Protein AF-A0A2J7VHR0-F1 (afdb_monomer)

Radius of gyration: 21.67 Å; Cα contacts (8 Å, |Δi|>4): 222; chains: 1; bounding box: 58×56×67 Å

Mean predicted aligned error: 12.0 Å

Structure (mmCIF, N/CA/C/O backbone):
data_AF-A0A2J7VHR0-F1
#
_entry.id   AF-A0A2J7VHR0-F1
#
loop_
_atom_site.group_PDB
_atom_site.id
_atom_site.type_symbol
_atom_site.label_atom_id
_atom_site.label_alt_id
_atom_site.label_comp_id
_atom_site.label_asym_id
_atom_site.label_entity_id
_atom_site.label_seq_id
_atom_site.pdbx_PDB_ins_code
_atom_site.Cartn_x
_atom_site.Cartn_y
_atom_site.Cartn_z
_atom_site.occupancy
_atom_site.B_iso_or_equiv
_atom_site.auth_seq_id
_atom_site.auth_comp_id
_atom_site.auth_asym_id
_atom_site.auth_atom_id
_atom_site.pdbx_PDB_model_num
ATOM 1 N N . MET A 1 1 ? 44.135 8.606 51.029 1.00 41.84 1 MET A N 1
ATOM 2 C CA . MET A 1 1 ? 43.767 7.893 49.783 1.00 41.84 1 MET A CA 1
ATOM 3 C C . MET A 1 1 ? 42.253 7.722 49.785 1.00 41.84 1 MET A C 1
ATOM 5 O O . MET A 1 1 ? 41.733 7.124 50.707 1.00 41.84 1 MET A O 1
ATOM 9 N N . LYS A 1 2 ? 41.551 8.544 48.998 1.00 42.81 2 LYS A N 1
ATOM 10 C CA . LYS A 1 2 ? 40.756 8.133 47.822 1.00 42.81 2 LYS A CA 1
ATOM 11 C C . LYS A 1 2 ? 39.576 7.204 48.159 1.00 42.81 2 LYS A C 1
ATOM 13 O O . LYS A 1 2 ? 39.745 5.996 48.206 1.00 42.81 2 LYS A O 1
ATOM 18 N N . SER A 1 3 ? 38.376 7.774 48.251 1.00 41.47 3 SER A N 1
ATOM 19 C CA . SER A 1 3 ? 37.154 7.080 47.832 1.00 41.47 3 SER A CA 1
ATOM 20 C C . SER A 1 3 ? 36.361 8.041 46.950 1.00 41.47 3 SER A C 1
ATOM 22 O O . SER A 1 3 ? 35.759 8.999 47.425 1.00 41.47 3 SER A O 1
ATOM 24 N N . LEU A 1 4 ? 36.510 7.849 45.641 1.00 49.22 4 LEU A N 1
ATOM 25 C CA . LEU A 1 4 ? 35.816 8.582 44.588 1.00 49.22 4 LEU A CA 1
ATOM 26 C C . LEU A 1 4 ? 34.414 7.983 44.446 1.00 49.22 4 LEU A C 1
ATOM 28 O O . LEU A 1 4 ? 34.281 6.799 44.128 1.00 49.22 4 LEU A O 1
ATOM 32 N N . LEU A 1 5 ? 33.382 8.799 44.677 1.00 47.16 5 LEU A N 1
ATOM 33 C CA . LEU A 1 5 ? 32.007 8.458 44.326 1.00 47.16 5 LEU A CA 1
ATOM 34 C C . LEU A 1 5 ? 31.938 8.166 42.822 1.00 47.16 5 LEU A C 1
ATOM 36 O O . LEU A 1 5 ? 32.300 8.992 41.985 1.00 47.16 5 LEU A O 1
ATOM 40 N N . LYS A 1 6 ? 31.474 6.960 42.497 1.00 44.66 6 LYS A N 1
ATOM 41 C CA . LYS A 1 6 ? 31.194 6.498 41.139 1.00 44.66 6 LYS A CA 1
ATOM 42 C C . LYS A 1 6 ? 29.946 7.213 40.618 1.00 44.66 6 LYS A C 1
ATOM 44 O O . LYS A 1 6 ? 28.835 6.729 40.808 1.00 44.66 6 LYS A O 1
ATOM 49 N N . SER A 1 7 ? 30.125 8.348 39.951 1.00 48.91 7 SER A N 1
ATOM 50 C CA . SER A 1 7 ? 29.072 8.945 39.127 1.00 48.91 7 SER A CA 1
ATOM 51 C C . SER A 1 7 ? 28.948 8.140 37.835 1.00 48.91 7 SER A C 1
ATOM 53 O O . SER A 1 7 ? 29.650 8.390 36.858 1.00 48.91 7 SER A O 1
ATOM 55 N N . ALA A 1 8 ? 28.082 7.128 37.850 1.00 50.75 8 ALA A N 1
ATOM 56 C CA . ALA A 1 8 ? 27.634 6.458 36.639 1.00 50.75 8 ALA A CA 1
ATOM 57 C C . ALA A 1 8 ? 26.688 7.409 35.893 1.00 50.75 8 ALA A C 1
ATOM 59 O O . ALA A 1 8 ? 25.498 7.490 36.187 1.00 50.75 8 ALA A O 1
ATOM 60 N N . LEU A 1 9 ? 27.244 8.169 34.953 1.00 46.38 9 LEU A N 1
ATOM 61 C CA . LEU A 1 9 ? 26.472 8.908 33.967 1.00 46.38 9 LEU A CA 1
ATOM 62 C C . LEU A 1 9 ? 25.853 7.873 33.017 1.00 46.38 9 LEU A C 1
ATOM 64 O O . LEU A 1 9 ? 26.530 7.359 32.128 1.00 46.38 9 LEU A O 1
ATOM 68 N N . LEU A 1 10 ? 24.586 7.513 33.242 1.00 45.19 10 LEU A N 1
ATOM 69 C CA . LEU A 1 10 ? 23.806 6.786 32.246 1.00 45.19 10 LEU A CA 1
ATOM 70 C C . LEU A 1 10 ? 23.655 7.702 31.028 1.00 45.19 10 LEU A C 1
ATOM 72 O O . LEU A 1 10 ? 22.819 8.603 31.023 1.00 45.19 10 LEU A O 1
ATOM 76 N N . LEU A 1 11 ? 24.463 7.477 29.990 1.00 47.59 11 LEU A N 1
ATOM 77 C CA . LEU A 1 11 ? 24.108 7.936 28.656 1.00 47.59 11 LEU A CA 1
ATOM 78 C C . LEU A 1 11 ? 22.863 7.151 28.246 1.00 47.59 11 LEU A C 1
ATOM 80 O O . LEU A 1 11 ? 22.939 5.979 27.878 1.00 47.59 11 LEU A O 1
ATOM 84 N N . ALA A 1 12 ? 21.706 7.799 28.354 1.00 50.03 12 ALA A N 1
ATOM 85 C CA . ALA A 1 12 ? 20.505 7.356 27.679 1.00 50.03 12 ALA A CA 1
ATOM 86 C C . ALA A 1 12 ? 20.819 7.343 26.179 1.00 50.03 12 ALA A C 1
ATOM 88 O O . ALA A 1 12 ? 20.912 8.392 25.543 1.00 50.03 12 ALA A O 1
ATOM 89 N N . PHE A 1 13 ? 21.027 6.153 25.616 1.00 42.56 13 PHE A N 1
ATOM 90 C CA . PHE A 1 13 ? 20.912 5.971 24.181 1.00 42.56 13 PHE A CA 1
ATOM 91 C C . PHE A 1 13 ? 19.476 6.349 23.830 1.00 42.56 13 PHE A C 1
ATOM 93 O O . PHE A 1 13 ? 18.540 5.610 24.134 1.00 42.56 13 PHE A O 1
ATOM 100 N N . ALA A 1 14 ? 19.298 7.532 23.244 1.00 41.00 14 ALA A N 1
ATOM 101 C CA . ALA A 1 14 ? 18.087 7.847 22.518 1.00 41.00 14 ALA A CA 1
ATOM 102 C C . ALA A 1 14 ? 18.009 6.818 21.390 1.00 41.00 14 ALA A C 1
ATOM 104 O O . ALA A 1 14 ? 18.700 6.936 20.380 1.00 41.00 14 ALA A O 1
ATOM 105 N N . VAL A 1 15 ? 17.238 5.752 21.611 1.00 45.03 15 VAL A N 1
ATOM 106 C CA . VAL A 1 15 ? 16.826 4.864 20.533 1.00 45.03 15 VAL A CA 1
ATOM 107 C C . VAL A 1 15 ? 16.153 5.794 19.526 1.00 45.03 15 VAL A C 1
ATOM 109 O O . VAL A 1 15 ? 15.193 6.469 19.914 1.00 45.03 15 VAL A O 1
ATOM 112 N N . PRO A 1 16 ? 16.668 5.931 18.290 1.00 41.00 16 PRO A N 1
ATOM 113 C CA . PRO A 1 16 ? 15.961 6.701 17.287 1.00 41.00 16 PRO A CA 1
ATOM 114 C C . PRO A 1 16 ? 14.570 6.091 17.215 1.00 41.00 16 PRO A C 1
ATOM 116 O O . PRO A 1 16 ? 14.440 4.876 17.052 1.00 41.00 16 PRO A O 1
ATOM 119 N N . ALA A 1 17 ? 13.546 6.911 17.447 1.00 44.44 17 ALA A N 1
ATOM 120 C CA . ALA A 1 17 ? 12.167 6.502 17.283 1.00 44.44 17 ALA A CA 1
ATOM 121 C C . ALA A 1 17 ? 12.030 6.059 15.825 1.00 44.44 17 ALA A C 1
ATOM 123 O O . ALA A 1 17 ? 11.863 6.891 14.936 1.00 44.44 17 ALA A O 1
ATOM 124 N N . MET A 1 18 ? 12.200 4.759 15.566 1.00 50.34 18 MET A N 1
ATOM 125 C CA . MET A 1 18 ? 11.855 4.175 14.284 1.00 50.34 18 MET A CA 1
ATOM 126 C C . MET A 1 18 ? 10.403 4.571 14.089 1.00 50.34 18 MET A C 1
ATOM 128 O O . MET A 1 18 ? 9.577 4.240 14.942 1.00 50.34 18 MET A O 1
ATOM 132 N N . ALA A 1 19 ? 10.127 5.381 13.065 1.00 52.03 19 ALA A N 1
ATOM 133 C CA . ALA A 1 19 ? 8.781 5.818 12.740 1.00 52.03 19 ALA A CA 1
ATOM 134 C C . ALA A 1 19 ? 7.897 4.571 12.760 1.00 52.03 19 ALA A C 1
ATOM 136 O O . ALA A 1 19 ? 8.087 3.665 11.952 1.00 52.03 19 ALA A O 1
ATOM 137 N N . MET A 1 20 ? 7.051 4.469 13.788 1.00 56.41 20 MET A N 1
ATOM 138 C CA . MET A 1 20 ? 6.366 3.229 14.121 1.00 56.41 20 MET A CA 1
ATOM 139 C C . MET A 1 20 ? 5.454 2.898 12.947 1.00 56.41 20 MET A C 1
ATOM 141 O O . MET A 1 20 ? 4.422 3.542 12.757 1.00 56.41 20 MET A O 1
ATOM 145 N N . ALA A 1 21 ? 5.868 1.925 12.136 1.00 67.19 21 ALA A N 1
ATOM 146 C CA . ALA A 1 21 ? 5.047 1.332 11.100 1.00 67.19 21 ALA A CA 1
ATOM 147 C C . ALA A 1 21 ? 3.664 1.042 11.701 1.00 67.19 21 ALA A C 1
ATOM 149 O O . ALA A 1 21 ? 3.572 0.408 12.753 1.00 67.19 21 ALA A O 1
ATOM 150 N N . ASN A 1 22 ? 2.590 1.549 11.088 1.00 82.81 22 ASN A N 1
ATOM 151 C CA . ASN A 1 22 ? 1.238 1.294 11.578 1.00 82.81 22 ASN A CA 1
ATOM 152 C C . ASN A 1 22 ? 0.992 -0.220 11.471 1.00 82.81 22 ASN A C 1
ATOM 154 O O . ASN A 1 22 ? 0.885 -0.733 10.352 1.00 82.81 22 ASN A O 1
ATOM 158 N N . PRO A 1 23 ? 0.895 -0.955 12.595 1.00 84.81 23 PRO A N 1
ATOM 159 C CA . PRO A 1 23 ? 0.878 -2.412 12.572 1.00 84.81 23 PRO A CA 1
ATOM 160 C C . PRO A 1 23 ? -0.367 -2.961 11.867 1.00 84.81 23 PRO A C 1
ATOM 162 O O . PRO A 1 23 ? -0.351 -4.093 11.397 1.00 84.81 23 PRO A O 1
ATOM 165 N N . LYS A 1 24 ? -1.432 -2.157 11.730 1.00 89.12 24 LYS A N 1
ATOM 166 C CA . LYS A 1 24 ? -2.653 -2.531 11.002 1.00 89.12 24 LYS A CA 1
ATOM 167 C C . LYS A 1 24 ? -2.453 -2.605 9.485 1.00 89.12 24 LYS A C 1
ATOM 169 O O . LYS A 1 24 ? -3.284 -3.196 8.803 1.00 89.12 24 LYS A O 1
ATOM 174 N N . LEU A 1 25 ? -1.394 -1.986 8.958 1.00 91.94 25 LEU A N 1
ATOM 175 C 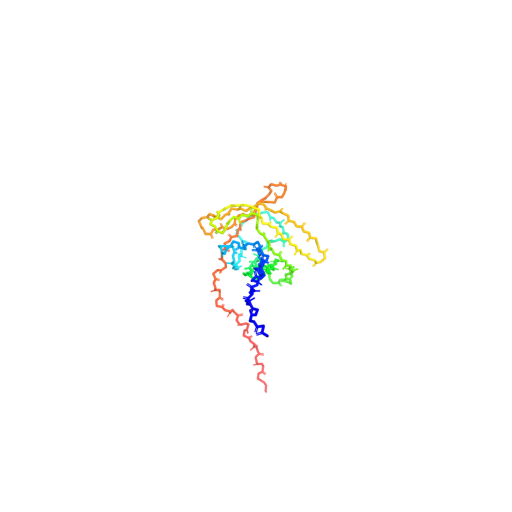CA . LEU A 1 25 ? -1.038 -2.040 7.538 1.00 91.94 25 LEU A CA 1
ATOM 176 C C . LEU A 1 25 ? -0.138 -3.235 7.208 1.00 91.94 25 LEU A C 1
ATOM 178 O O . LEU A 1 25 ? -0.069 -3.637 6.049 1.00 91.94 25 LEU A O 1
ATOM 182 N N . VAL A 1 26 ? 0.523 -3.825 8.208 1.00 92.88 26 VAL A N 1
ATOM 183 C CA . VAL A 1 26 ? 1.395 -4.988 8.018 1.00 92.88 26 VAL A CA 1
ATOM 184 C C . VAL A 1 26 ? 0.573 -6.167 7.506 1.00 92.88 26 VAL A C 1
ATOM 186 O O . VAL A 1 26 ? -0.433 -6.552 8.103 1.00 92.88 26 VAL A O 1
ATOM 189 N N . GLY A 1 27 ? 1.019 -6.767 6.407 1.00 93.44 27 GLY A N 1
ATOM 190 C CA . GLY A 1 27 ? 0.365 -7.925 5.816 1.00 93.44 27 GLY A CA 1
ATOM 191 C C . GLY A 1 27 ? 0.438 -7.956 4.298 1.00 93.44 27 GLY A C 1
ATOM 192 O O . GLY A 1 27 ? 1.098 -7.140 3.656 1.00 93.44 27 GLY A O 1
ATOM 193 N N . LYS A 1 28 ? -0.259 -8.942 3.731 1.00 94.25 28 LYS A N 1
ATOM 194 C CA . LYS A 1 28 ? -0.441 -9.093 2.288 1.00 94.25 28 LYS A CA 1
ATOM 195 C C . LYS A 1 28 ? -1.808 -8.570 1.892 1.00 94.25 28 LYS A C 1
ATOM 197 O O . LYS A 1 28 ? -2.813 -8.914 2.511 1.00 94.25 28 LYS A O 1
ATOM 202 N N . TRP A 1 29 ? -1.830 -7.785 0.836 1.00 94.06 29 TRP A N 1
ATOM 203 C CA . TRP A 1 29 ? -2.973 -7.054 0.328 1.00 94.06 29 TRP A CA 1
ATOM 204 C C . TRP A 1 29 ? -3.120 -7.362 -1.155 1.00 94.06 29 TRP A C 1
ATOM 206 O O . TRP A 1 29 ? -2.137 -7.349 -1.888 1.00 94.06 29 TRP A O 1
ATOM 216 N N . GLU A 1 30 ? -4.337 -7.628 -1.603 1.00 93.31 30 GLU A N 1
ATOM 217 C CA . GLU A 1 30 ? -4.661 -7.876 -3.001 1.00 93.31 30 GLU A CA 1
ATOM 218 C C . GLU A 1 30 ? -5.633 -6.812 -3.503 1.00 93.31 30 GLU A C 1
ATOM 220 O O . GLU A 1 30 ? -6.600 -6.455 -2.826 1.00 93.31 30 GLU A O 1
ATOM 225 N N . THR A 1 31 ? -5.360 -6.291 -4.693 1.00 92.31 31 THR A N 1
ATOM 226 C CA . THR A 1 31 ? -6.242 -5.372 -5.408 1.00 92.31 31 THR A CA 1
ATOM 227 C C . THR A 1 31 ? -7.611 -6.008 -5.620 1.00 92.31 31 THR A C 1
ATOM 229 O O . THR A 1 31 ? -7.717 -7.106 -6.157 1.00 92.31 31 THR A O 1
ATOM 232 N N . VAL A 1 32 ? -8.669 -5.279 -5.268 1.00 92.06 32 VAL A N 1
ATOM 233 C CA . VAL A 1 32 ? -10.057 -5.700 -5.523 1.00 92.06 32 VAL A CA 1
ATOM 234 C C . VAL A 1 32 ? -10.813 -4.761 -6.458 1.00 92.06 32 VAL A C 1
ATOM 236 O O . VAL A 1 32 ? -11.793 -5.176 -7.067 1.00 92.06 32 VAL A O 1
ATOM 239 N N . SER A 1 33 ? -10.384 -3.503 -6.572 1.00 89.88 33 SER A N 1
ATOM 240 C CA . SER A 1 33 ? -10.954 -2.510 -7.490 1.00 89.88 33 SER A CA 1
ATOM 241 C C . SER A 1 33 ? -10.068 -1.267 -7.545 1.00 89.88 33 SER A C 1
ATOM 243 O O . SER A 1 33 ? -9.363 -0.988 -6.576 1.00 89.88 33 SER A O 1
ATOM 245 N N . GLY A 1 34 ? -10.176 -0.473 -8.606 1.00 84.81 34 GLY A N 1
ATOM 246 C CA . GLY A 1 34 ? -9.499 0.818 -8.716 1.00 84.81 34 GLY A CA 1
ATOM 247 C C . GLY A 1 34 ? -8.937 1.060 -10.108 1.00 84.81 34 GLY A C 1
ATOM 248 O O . GLY A 1 34 ? -9.340 0.398 -11.063 1.00 84.81 34 GLY A O 1
ATOM 249 N N . SER A 1 35 ? -8.047 2.040 -10.216 1.00 78.75 35 SER A N 1
ATOM 250 C CA . SER A 1 35 ? -7.394 2.410 -11.472 1.00 78.75 35 SER A CA 1
ATOM 251 C C . SER A 1 35 ? -6.286 1.432 -11.866 1.00 78.75 35 SER A C 1
ATOM 253 O O . SER A 1 35 ? -5.509 0.989 -11.023 1.00 78.75 35 SER A O 1
ATOM 255 N N . ASP A 1 36 ? -6.143 1.171 -13.167 1.00 74.38 36 ASP A N 1
ATOM 256 C CA . ASP A 1 36 ? -5.022 0.385 -13.686 1.00 74.38 36 ASP A CA 1
ATOM 257 C C . ASP A 1 36 ? -3.693 1.120 -13.432 1.00 74.38 36 ASP A C 1
ATOM 259 O O . ASP A 1 36 ? -3.398 2.161 -14.021 1.00 74.38 36 ASP A O 1
ATOM 263 N N . ARG A 1 37 ? -2.901 0.597 -12.493 1.00 72.81 37 ARG A N 1
ATOM 264 C CA . ARG A 1 37 ? -1.644 1.167 -11.979 1.00 72.81 37 ARG A CA 1
ATOM 265 C C . ARG A 1 37 ? -0.606 0.063 -11.845 1.00 72.81 37 ARG A C 1
ATOM 267 O O . ARG A 1 37 ? -0.951 -1.092 -11.659 1.00 72.81 37 ARG A O 1
ATOM 274 N N . ALA A 1 38 ? 0.674 0.421 -11.778 1.00 66.25 38 ALA A N 1
ATOM 275 C CA . ALA A 1 38 ? 1.750 -0.541 -11.501 1.00 66.25 38 ALA A CA 1
ATOM 276 C C . ALA A 1 38 ? 1.565 -1.333 -10.181 1.00 66.25 38 ALA A C 1
ATOM 278 O O . ALA A 1 38 ? 2.135 -2.409 -10.023 1.00 66.25 38 ALA A O 1
ATOM 279 N N . LEU A 1 39 ? 0.751 -0.814 -9.250 1.00 66.31 39 LEU A N 1
ATOM 280 C CA . LEU A 1 39 ? 0.410 -1.451 -7.972 1.00 66.31 39 LEU A CA 1
ATOM 281 C C . LEU A 1 39 ? -0.818 -2.376 -8.039 1.00 66.31 39 LEU A C 1
ATOM 283 O O . LEU A 1 39 ? -1.234 -2.906 -7.008 1.00 66.31 39 LEU A O 1
ATOM 287 N N . THR A 1 40 ? -1.429 -2.570 -9.213 1.00 77.12 40 THR A N 1
ATOM 288 C CA . THR A 1 40 ? -2.526 -3.533 -9.368 1.00 77.12 40 THR A CA 1
ATOM 289 C C . THR A 1 40 ? -1.987 -4.943 -9.214 1.00 77.12 40 THR A C 1
ATOM 291 O O . THR A 1 40 ? -1.101 -5.344 -9.965 1.00 77.12 40 THR A O 1
ATOM 294 N N . GLY A 1 41 ? -2.535 -5.705 -8.274 1.00 86.69 41 GLY A N 1
ATOM 295 C CA . GLY A 1 41 ? -2.068 -7.049 -7.951 1.00 86.69 41 GLY A CA 1
ATOM 296 C C . GLY A 1 41 ? -1.890 -7.202 -6.453 1.00 86.69 41 GLY A C 1
ATOM 297 O O . GLY A 1 41 ? -2.871 -7.104 -5.718 1.00 86.69 41 GLY A O 1
ATOM 298 N N . VAL A 1 42 ? -0.656 -7.429 -6.010 1.00 90.31 42 VAL A N 1
ATOM 299 C CA . VAL A 1 42 ? -0.317 -7.726 -4.616 1.00 90.31 42 VAL A CA 1
ATOM 300 C C . VAL A 1 42 ? 0.603 -6.661 -4.037 1.00 90.31 42 VAL A C 1
ATOM 302 O O . VAL A 1 42 ? 1.555 -6.204 -4.671 1.00 90.31 42 VAL A O 1
ATOM 305 N N . MET A 1 43 ? 0.324 -6.314 -2.788 1.00 93.19 43 MET A N 1
ATOM 306 C CA . MET A 1 43 ? 1.151 -5.477 -1.939 1.00 93.19 43 MET A CA 1
ATOM 307 C C . MET A 1 43 ? 1.450 -6.224 -0.638 1.00 93.19 43 MET A C 1
ATOM 309 O O . MET A 1 43 ? 0.539 -6.646 0.065 1.00 93.19 43 MET A O 1
ATOM 313 N N . GLU A 1 44 ? 2.723 -6.393 -0.305 1.00 94.12 44 GLU A N 1
ATOM 314 C CA . GLU A 1 44 ? 3.180 -6.971 0.961 1.00 94.12 44 GLU A CA 1
ATOM 315 C C . GLU A 1 44 ? 3.919 -5.898 1.760 1.00 94.12 44 GLU A C 1
ATOM 317 O O . GLU A 1 44 ? 4.901 -5.346 1.269 1.00 94.12 44 GLU A O 1
ATOM 322 N N . LEU A 1 45 ? 3.446 -5.615 2.974 1.00 93.88 45 LEU A N 1
ATOM 323 C CA . LEU A 1 45 ? 4.043 -4.658 3.906 1.00 93.88 45 LEU A CA 1
ATOM 324 C C . LEU A 1 45 ? 4.556 -5.413 5.135 1.00 93.88 45 LEU A C 1
ATOM 326 O O . LEU A 1 45 ? 3.770 -6.003 5.879 1.00 93.88 45 LEU A O 1
ATOM 330 N N . GLY A 1 46 ? 5.872 -5.426 5.329 1.00 92.62 46 GLY A N 1
ATOM 331 C CA . GLY A 1 46 ? 6.549 -6.059 6.457 1.00 92.62 46 GLY A CA 1
ATOM 332 C C . GLY A 1 46 ? 6.628 -5.145 7.678 1.00 92.62 46 GLY A C 1
ATOM 333 O O . GLY A 1 46 ? 6.737 -3.927 7.553 1.00 92.62 46 GLY A O 1
ATOM 334 N N . ALA A 1 47 ? 6.597 -5.732 8.877 1.00 90.44 47 ALA A N 1
ATOM 335 C CA . ALA A 1 47 ? 6.743 -4.998 10.141 1.00 90.44 47 ALA A CA 1
ATOM 336 C C . ALA A 1 47 ? 8.131 -4.347 10.315 1.00 90.44 47 ALA A C 1
ATOM 338 O O . ALA A 1 47 ? 8.296 -3.457 11.141 1.00 90.44 47 ALA A O 1
ATOM 339 N N . ASP A 1 48 ? 9.112 -4.789 9.531 1.00 88.31 48 ASP A N 1
ATOM 340 C CA . ASP A 1 48 ? 10.466 -4.243 9.430 1.00 88.31 48 ASP A CA 1
ATOM 341 C C . ASP A 1 48 ? 10.564 -3.026 8.491 1.00 88.31 48 ASP A C 1
ATOM 343 O O . ASP A 1 48 ? 11.656 -2.514 8.261 1.00 88.31 48 ASP A O 1
ATOM 347 N N . GLY A 1 49 ? 9.439 -2.573 7.929 1.00 91.56 49 GLY A N 1
ATOM 348 C CA . GLY A 1 49 ? 9.404 -1.496 6.942 1.00 91.56 49 GLY A CA 1
ATOM 349 C C . GLY A 1 49 ? 9.700 -1.959 5.515 1.00 91.56 49 GLY A C 1
ATOM 350 O O . GLY A 1 49 ? 9.776 -1.120 4.624 1.00 91.56 49 GLY A O 1
ATOM 351 N N . SER A 1 50 ? 9.843 -3.264 5.253 1.00 93.75 50 SER A N 1
ATOM 352 C CA . SER A 1 50 ? 9.993 -3.781 3.887 1.00 93.75 50 SER A CA 1
ATOM 353 C C . SER A 1 50 ? 8.672 -3.736 3.117 1.00 93.75 50 SER A C 1
ATOM 355 O O . SER A 1 50 ? 7.605 -4.007 3.669 1.00 93.75 50 SER A O 1
ATOM 357 N N . ALA A 1 51 ? 8.724 -3.397 1.831 1.00 94.25 51 ALA A N 1
ATOM 358 C CA . ALA A 1 51 ? 7.563 -3.380 0.950 1.00 94.25 51 ALA A CA 1
ATOM 359 C C . ALA A 1 51 ? 7.837 -4.148 -0.345 1.00 94.25 51 ALA A C 1
ATOM 361 O O . ALA A 1 51 ? 8.914 -4.045 -0.937 1.00 94.25 51 ALA A O 1
ATOM 362 N N . LYS A 1 52 ? 6.834 -4.903 -0.802 1.00 93.50 52 LYS A N 1
ATOM 363 C CA . LYS A 1 52 ? 6.826 -5.532 -2.126 1.00 93.5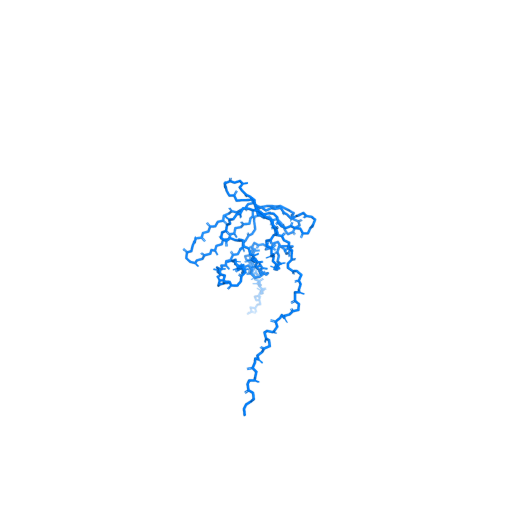0 52 LYS A CA 1
ATOM 364 C C . LYS A 1 52 ? 5.543 -5.191 -2.849 1.00 93.50 52 LYS A C 1
ATOM 366 O O . LYS A 1 52 ? 4.463 -5.391 -2.299 1.00 93.50 52 LYS A O 1
ATOM 371 N N . LEU A 1 53 ? 5.664 -4.712 -4.077 1.00 91.44 53 LEU A N 1
ATOM 372 C CA . LEU A 1 53 ? 4.547 -4.195 -4.853 1.00 91.44 53 LEU A CA 1
ATOM 373 C C . LEU A 1 53 ? 4.587 -4.746 -6.271 1.00 91.44 53 LEU A C 1
ATOM 375 O O . LEU A 1 53 ? 5.592 -4.590 -6.958 1.00 91.44 53 LEU A O 1
ATOM 379 N N . GLY A 1 54 ? 3.500 -5.338 -6.753 1.00 89.31 54 GLY A N 1
ATOM 380 C CA . GLY A 1 54 ? 3.405 -5.600 -8.183 1.00 89.31 54 GLY A CA 1
ATOM 381 C C . GLY A 1 54 ? 2.267 -6.513 -8.617 1.00 89.31 54 GLY A C 1
ATOM 382 O O . GLY A 1 54 ? 1.517 -7.040 -7.790 1.00 89.31 54 GLY A O 1
ATOM 383 N N . PRO A 1 55 ? 2.148 -6.724 -9.935 1.00 85.69 55 PRO A N 1
ATOM 384 C CA . PRO A 1 55 ? 1.126 -7.584 -10.506 1.00 85.69 55 PRO A CA 1
ATOM 385 C C . PRO A 1 55 ? 1.256 -9.047 -10.085 1.00 85.69 55 PRO A C 1
ATOM 387 O O . PRO A 1 55 ? 2.353 -9.587 -9.926 1.00 85.69 55 PRO A O 1
ATOM 390 N N . ASN A 1 56 ? 0.109 -9.718 -9.964 1.00 81.56 56 ASN A N 1
ATOM 391 C CA . ASN A 1 56 ? 0.049 -11.156 -9.712 1.00 81.56 56 ASN A CA 1
ATOM 392 C C . ASN A 1 56 ? 0.820 -11.927 -10.800 1.00 81.56 56 ASN A C 1
ATOM 394 O O . ASN A 1 56 ? 0.514 -11.808 -11.983 1.00 81.56 56 ASN A O 1
ATOM 398 N N . G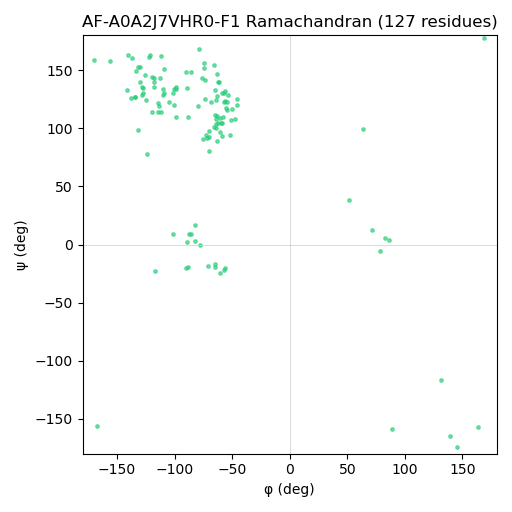LY A 1 57 ? 1.797 -12.746 -10.396 1.00 80.06 57 GLY A N 1
ATOM 399 C CA . GLY A 1 57 ? 2.591 -13.577 -11.313 1.00 80.06 57 GLY A CA 1
ATOM 400 C C . GLY A 1 57 ? 3.811 -12.892 -11.942 1.00 80.06 57 GLY A C 1
ATOM 401 O O . GLY A 1 57 ? 4.497 -13.527 -12.740 1.00 80.06 57 GLY A O 1
ATOM 402 N N . PHE A 1 58 ? 4.112 -11.647 -11.566 1.00 84.75 58 PHE A N 1
ATOM 403 C CA . PHE A 1 58 ? 5.298 -10.913 -12.013 1.00 84.75 58 PHE A CA 1
ATOM 404 C C . PHE A 1 58 ? 6.284 -10.694 -10.861 1.00 84.75 58 PHE A C 1
ATOM 406 O O . PHE A 1 58 ? 5.934 -10.829 -9.687 1.00 84.75 58 PHE A O 1
ATOM 413 N N . ALA A 1 59 ? 7.536 -10.372 -11.197 1.00 88.50 59 ALA A N 1
ATOM 414 C CA . ALA A 1 59 ? 8.514 -9.961 -10.197 1.00 88.50 59 ALA A CA 1
ATOM 415 C C . ALA A 1 59 ? 8.045 -8.644 -9.546 1.00 88.50 59 ALA A C 1
ATOM 417 O O . ALA A 1 59 ? 7.790 -7.681 -10.275 1.00 88.50 59 ALA A O 1
ATOM 418 N N . PRO A 1 60 ? 7.898 -8.586 -8.211 1.00 90.69 60 PRO A N 1
ATOM 419 C CA . PRO A 1 60 ? 7.473 -7.366 -7.544 1.00 90.69 60 PRO A CA 1
ATOM 420 C C . PRO A 1 60 ? 8.611 -6.342 -7.508 1.00 90.69 60 PRO A C 1
ATOM 422 O O . PRO A 1 60 ? 9.788 -6.700 -7.430 1.00 90.69 60 PRO A O 1
ATOM 425 N N . LEU A 1 61 ? 8.242 -5.066 -7.483 1.00 91.38 61 LEU A N 1
ATOM 426 C CA . LEU A 1 61 ? 9.112 -3.992 -7.028 1.00 91.38 61 LEU A CA 1
ATOM 427 C C . LEU A 1 61 ? 9.402 -4.199 -5.544 1.00 91.38 61 LEU A C 1
ATOM 429 O O . LEU A 1 61 ? 8.489 -4.474 -4.762 1.00 91.38 61 LEU A O 1
ATOM 433 N N . ILE A 1 62 ? 10.674 -4.090 -5.178 1.00 93.12 62 ILE A N 1
ATOM 434 C CA . ILE A 1 62 ? 11.147 -4.253 -3.807 1.00 93.12 62 ILE A CA 1
ATOM 435 C C . ILE A 1 62 ? 11.588 -2.892 -3.295 1.00 93.12 62 ILE A C 1
ATOM 437 O O . ILE A 1 62 ? 12.320 -2.172 -3.973 1.00 93.12 62 ILE A O 1
ATOM 441 N N . GLY A 1 63 ? 11.165 -2.566 -2.085 1.00 93.50 63 GLY A N 1
ATOM 442 C CA . GLY A 1 63 ? 11.478 -1.292 -1.477 1.00 93.50 63 GLY A CA 1
ATOM 443 C C . GLY A 1 63 ? 11.154 -1.268 0.003 1.00 93.50 63 GLY A C 1
ATOM 444 O O . GLY A 1 63 ? 11.078 -2.308 0.664 1.00 93.50 63 GLY A O 1
ATOM 445 N N . THR A 1 64 ? 10.942 -0.068 0.514 1.00 94.81 64 THR A N 1
ATOM 446 C CA . THR A 1 64 ? 10.524 0.178 1.890 1.00 94.81 64 THR A CA 1
ATOM 447 C C . THR A 1 64 ? 9.210 0.946 1.922 1.00 94.81 64 THR A C 1
ATOM 449 O O . THR A 1 64 ? 8.770 1.529 0.923 1.00 94.81 64 THR A O 1
ATOM 452 N N . TRP A 1 65 ? 8.555 0.919 3.077 1.00 93.69 65 TRP A N 1
ATOM 453 C CA . TRP A 1 65 ? 7.390 1.741 3.353 1.00 93.69 65 TRP A CA 1
ATOM 454 C C . TRP A 1 65 ? 7.495 2.410 4.716 1.00 93.69 65 TRP A C 1
ATOM 456 O O . TRP A 1 65 ? 8.056 1.863 5.666 1.00 93.69 65 TRP A O 1
ATOM 466 N N . THR A 1 66 ? 6.901 3.594 4.815 1.00 92.31 66 THR A N 1
ATOM 467 C CA . THR A 1 66 ? 6.737 4.320 6.076 1.00 92.31 66 THR A CA 1
ATOM 468 C C . THR A 1 66 ? 5.372 4.995 6.125 1.00 92.31 66 THR A C 1
ATOM 470 O O . THR A 1 66 ? 4.686 5.133 5.111 1.00 92.31 66 THR A O 1
ATOM 473 N N . THR A 1 67 ? 4.946 5.391 7.323 1.00 90.75 67 THR A N 1
ATOM 474 C CA . THR A 1 67 ? 3.656 6.052 7.533 1.00 90.75 67 THR A CA 1
ATOM 475 C C . THR A 1 67 ? 3.847 7.344 8.304 1.00 90.75 67 THR A C 1
ATOM 477 O O . THR A 1 67 ? 4.504 7.355 9.342 1.00 90.75 67 THR A O 1
ATOM 480 N N . GLY A 1 68 ? 3.188 8.407 7.842 1.00 84.50 68 GLY A N 1
ATOM 481 C CA . GLY A 1 68 ? 3.083 9.684 8.555 1.00 84.50 68 GLY A CA 1
ATOM 482 C C . GLY A 1 68 ? 1.978 9.712 9.620 1.00 84.50 68 GLY A C 1
ATOM 483 O O . GLY A 1 68 ? 1.540 10.787 10.015 1.00 84.50 68 GLY A O 1
ATOM 484 N N . SER A 1 69 ? 1.464 8.553 10.040 1.00 75.69 69 SER A N 1
ATOM 485 C CA . SER A 1 69 ? 0.329 8.414 10.963 1.00 75.69 69 SER A CA 1
ATOM 486 C C . SER A 1 69 ? 0.676 7.609 12.214 1.00 75.69 69 SER A C 1
ATOM 488 O O . SER A 1 69 ? 1.648 6.854 12.231 1.00 75.69 69 SER A O 1
ATOM 490 N N . THR A 1 70 ? -0.136 7.749 13.264 1.00 74.06 70 THR A N 1
ATOM 491 C CA . THR A 1 70 ? 0.013 6.953 14.491 1.00 74.06 70 THR A CA 1
ATOM 492 C C . THR A 1 70 ? -0.469 5.516 14.280 1.00 74.06 70 THR A C 1
ATOM 494 O O . THR A 1 70 ? -1.333 5.257 13.444 1.00 74.06 70 THR A O 1
ATOM 497 N N . ALA A 1 71 ? 0.025 4.575 15.090 1.00 72.81 71 ALA A N 1
ATOM 498 C CA . ALA A 1 71 ? -0.358 3.159 15.031 1.00 72.81 71 ALA A CA 1
ATOM 499 C C . ALA A 1 71 ? -1.873 2.896 15.197 1.00 72.81 71 ALA A C 1
ATOM 501 O O . ALA A 1 71 ? -2.385 1.854 14.787 1.00 72.81 71 ALA A O 1
ATOM 502 N N . GLU A 1 72 ? -2.611 3.830 15.798 1.00 75.69 72 GLU A N 1
ATOM 503 C CA . GLU A 1 72 ? -4.058 3.703 15.982 1.00 75.69 72 GLU A CA 1
ATOM 504 C C . GLU A 1 72 ? -4.863 4.276 14.814 1.00 75.69 72 GLU A C 1
ATOM 506 O O . GLU A 1 72 ? -6.019 3.881 14.615 1.00 75.69 72 GLU A O 1
ATOM 511 N N . SER A 1 73 ? -4.244 5.147 14.013 1.00 83.56 73 SER A N 1
ATOM 512 C CA . SER A 1 73 ? -4.895 5.860 12.921 1.00 83.56 73 SER A CA 1
ATOM 513 C C . SER A 1 73 ? -5.409 4.899 11.853 1.00 83.56 73 SER A C 1
ATOM 515 O O . SER A 1 73 ? -4.775 3.904 11.501 1.00 83.56 73 SER A O 1
ATOM 517 N N . SER A 1 74 ? -6.596 5.210 11.336 1.00 89.62 74 SER A N 1
ATOM 518 C CA . SER A 1 74 ? -7.212 4.500 10.207 1.00 89.62 74 SER A CA 1
ATOM 519 C C . SER A 1 74 ? -7.062 5.276 8.899 1.00 89.62 74 SER A C 1
ATOM 521 O O . SER A 1 74 ? -7.683 4.927 7.905 1.00 89.62 74 SER A O 1
ATOM 523 N N . ALA A 1 75 ? -6.272 6.345 8.895 1.00 92.88 75 ALA A N 1
ATOM 524 C CA . ALA A 1 75 ? -5.952 7.128 7.716 1.00 92.88 75 ALA A CA 1
ATOM 525 C C . ALA A 1 75 ? -4.630 7.872 7.927 1.00 92.88 75 ALA A C 1
ATOM 527 O O . ALA A 1 75 ? -4.226 8.112 9.067 1.00 92.88 75 ALA A O 1
ATOM 528 N N . GLY A 1 76 ? -3.976 8.253 6.837 1.00 93.06 76 GLY A N 1
ATOM 529 C CA . GLY A 1 76 ? -2.751 9.043 6.882 1.00 93.06 76 GLY A CA 1
ATOM 530 C C . GLY A 1 76 ? -1.992 9.020 5.567 1.00 93.06 76 GLY A C 1
ATOM 531 O O . GLY A 1 76 ? -2.567 8.730 4.521 1.00 93.06 76 GLY A O 1
ATOM 532 N N . THR A 1 77 ? -0.694 9.295 5.638 1.00 93.00 77 THR A N 1
ATOM 533 C CA . THR A 1 77 ? 0.220 9.192 4.495 1.00 93.00 77 THR A CA 1
ATOM 534 C C . THR A 1 77 ? 0.975 7.869 4.551 1.00 93.00 77 THR A C 1
ATOM 536 O O . THR A 1 77 ? 1.439 7.473 5.622 1.00 93.00 77 THR A O 1
ATOM 539 N N . LEU A 1 78 ? 1.083 7.197 3.409 1.00 92.75 78 LEU A N 1
ATOM 540 C CA . LEU A 1 78 ? 1.870 5.995 3.167 1.00 92.75 78 LEU A CA 1
ATOM 541 C C . LEU A 1 78 ? 2.899 6.308 2.079 1.00 92.75 78 LEU A C 1
ATOM 543 O O . LEU A 1 78 ? 2.535 6.558 0.927 1.00 92.75 78 LEU A O 1
ATOM 547 N N . THR A 1 79 ? 4.169 6.283 2.453 1.00 93.50 79 THR A N 1
ATOM 548 C CA . THR A 1 79 ? 5.290 6.554 1.552 1.00 93.50 79 THR A CA 1
ATOM 549 C C . THR A 1 79 ? 5.926 5.239 1.142 1.00 93.50 79 THR A C 1
ATOM 551 O O . THR A 1 79 ? 6.246 4.425 2.009 1.00 93.50 79 THR A O 1
ATOM 554 N N . PHE A 1 80 ? 6.127 5.039 -0.158 1.00 92.56 80 PHE A N 1
ATOM 555 C CA . PHE A 1 80 ? 6.894 3.925 -0.708 1.00 92.56 80 PHE A CA 1
ATOM 556 C C . PHE A 1 80 ? 8.195 4.428 -1.308 1.00 92.56 80 PHE A C 1
ATOM 558 O O . PHE A 1 80 ? 8.160 5.293 -2.176 1.00 92.56 80 PHE A O 1
ATOM 565 N N . GLU A 1 81 ? 9.315 3.826 -0.928 1.00 94.12 81 GLU A N 1
ATOM 566 C CA . GLU A 1 81 ? 10.611 4.057 -1.562 1.00 94.12 81 GLU A CA 1
ATOM 567 C C . GLU A 1 81 ? 11.024 2.778 -2.291 1.00 94.12 81 GLU A C 1
ATOM 569 O O . GLU A 1 81 ? 11.236 1.740 -1.671 1.00 94.12 81 GLU A O 1
ATOM 574 N N . MET A 1 82 ? 11.090 2.831 -3.621 1.00 92.06 82 MET A N 1
ATOM 575 C CA . MET A 1 82 ? 11.234 1.673 -4.508 1.00 92.06 82 MET A CA 1
ATOM 576 C C . MET A 1 82 ? 12.460 1.839 -5.411 1.00 92.06 82 MET A C 1
ATOM 578 O O . MET A 1 82 ? 12.296 2.205 -6.569 1.00 92.06 82 MET A O 1
ATOM 582 N N . PRO A 1 83 ? 13.701 1.610 -4.954 1.00 89.62 83 PRO A N 1
ATOM 583 C CA . PRO A 1 83 ? 14.880 1.764 -5.806 1.00 89.62 83 PRO A CA 1
ATOM 584 C C . PRO A 1 83 ? 14.863 0.802 -7.011 1.00 89.62 83 PRO A C 1
ATOM 586 O O . PRO A 1 83 ? 14.500 -0.363 -6.851 1.00 89.62 83 PRO A O 1
ATOM 589 N N . PRO A 1 84 ? 15.281 1.236 -8.218 1.00 90.50 84 PRO A N 1
ATOM 590 C CA . PRO A 1 84 ? 15.736 2.580 -8.606 1.00 90.50 84 PRO A CA 1
ATOM 591 C C . PRO A 1 84 ? 14.600 3.545 -9.018 1.00 90.50 84 PRO A C 1
ATOM 593 O O . PRO A 1 84 ? 14.863 4.624 -9.538 1.00 90.50 84 PRO A O 1
ATOM 596 N N . HIS A 1 85 ? 13.340 3.166 -8.822 1.00 86.75 85 HIS A N 1
ATOM 597 C CA . HIS A 1 85 ? 12.131 3.866 -9.273 1.00 86.75 85 HIS A CA 1
ATOM 598 C C . HIS A 1 85 ? 11.723 5.087 -8.426 1.00 86.75 85 HIS A C 1
ATOM 600 O O . HIS A 1 85 ? 10.750 5.757 -8.766 1.00 86.75 85 HIS A O 1
ATOM 606 N N . GLY A 1 86 ? 12.466 5.409 -7.365 1.00 90.88 86 GLY A N 1
ATOM 607 C CA . GLY A 1 86 ? 12.264 6.610 -6.550 1.00 90.88 86 GLY A CA 1
ATOM 608 C C . GLY A 1 86 ? 11.289 6.420 -5.389 1.00 90.88 86 GLY A C 1
ATOM 609 O O . GLY A 1 86 ? 11.072 5.301 -4.929 1.00 90.88 86 GLY A O 1
ATOM 610 N N . SER A 1 87 ? 10.735 7.529 -4.894 1.00 92.25 87 SER A N 1
ATOM 611 C CA . SER A 1 87 ? 9.808 7.559 -3.760 1.00 92.25 87 SER A CA 1
ATOM 612 C C . SER A 1 87 ? 8.456 8.146 -4.162 1.00 92.25 87 SER A C 1
ATOM 614 O O . SER A 1 87 ? 8.393 9.055 -4.994 1.00 92.25 87 SER A O 1
ATOM 616 N N . VAL A 1 88 ? 7.376 7.624 -3.583 1.00 90.12 88 VAL A N 1
ATOM 617 C CA . VAL A 1 88 ? 6.009 8.096 -3.805 1.00 90.12 88 VAL A CA 1
ATOM 618 C C . VAL A 1 88 ? 5.231 8.160 -2.497 1.00 90.12 88 VAL A C 1
ATOM 620 O O . VAL A 1 88 ? 5.080 7.165 -1.787 1.00 90.12 88 VAL A O 1
ATOM 623 N N . ASP A 1 89 ? 4.673 9.335 -2.226 1.00 92.56 89 ASP A N 1
ATOM 624 C CA . ASP A 1 89 ? 3.723 9.553 -1.143 1.00 92.56 89 ASP A CA 1
ATOM 625 C C . ASP A 1 89 ? 2.302 9.301 -1.638 1.00 92.56 89 ASP A C 1
ATOM 627 O O . ASP A 1 89 ? 1.905 9.759 -2.708 1.00 92.56 89 ASP A O 1
ATOM 631 N N . ASN A 1 90 ? 1.528 8.572 -0.843 1.00 92.50 90 ASN A N 1
ATOM 632 C CA . ASN A 1 90 ? 0.115 8.315 -1.081 1.00 92.50 90 ASN A CA 1
ATOM 633 C C . ASN A 1 90 ? -0.656 8.636 0.186 1.00 92.50 90 ASN A C 1
ATOM 635 O O . ASN A 1 90 ? -0.135 8.480 1.290 1.00 92.50 90 ASN A O 1
ATOM 639 N N . THR A 1 91 ? -1.923 9.007 0.057 1.00 95.25 91 THR A N 1
ATOM 640 C CA . THR A 1 91 ? -2.807 8.978 1.225 1.00 95.25 91 THR A CA 1
ATOM 641 C C . THR A 1 91 ? -3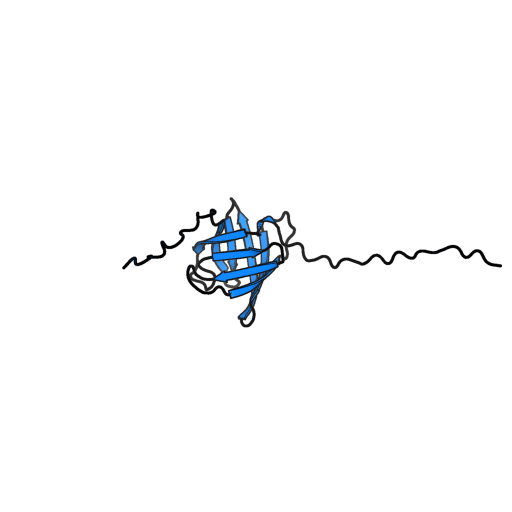.481 7.620 1.307 1.00 95.25 91 THR A C 1
ATOM 643 O O . THR A 1 91 ? -3.711 6.964 0.290 1.00 95.25 91 THR A O 1
ATOM 646 N N . TYR A 1 92 ? -3.772 7.169 2.520 1.00 94.94 92 TYR A N 1
ATOM 647 C CA . TYR A 1 92 ? -4.449 5.906 2.742 1.00 94.94 92 TYR A CA 1
ATOM 648 C C . TYR A 1 92 ? -5.612 6.050 3.715 1.00 94.94 92 TYR A C 1
ATOM 650 O O . TYR A 1 92 ? -5.601 6.902 4.604 1.00 94.94 92 TYR A O 1
ATOM 658 N N . VAL A 1 93 ? -6.592 5.161 3.565 1.00 95.94 93 VAL A N 1
ATOM 659 C CA . VAL A 1 93 ? -7.681 4.940 4.518 1.00 95.94 93 VAL A CA 1
ATOM 660 C C . VAL A 1 93 ? -7.865 3.439 4.721 1.00 95.94 93 VAL A C 1
ATOM 662 O O . VAL A 1 93 ? -8.056 2.689 3.766 1.00 95.94 93 VAL A O 1
ATOM 665 N N . LEU A 1 94 ? -7.847 3.000 5.974 1.00 94.06 94 LEU A N 1
ATOM 666 C CA . LEU A 1 94 ? -8.197 1.655 6.405 1.00 94.06 94 LEU A CA 1
ATOM 667 C C . LEU A 1 94 ? -9.639 1.660 6.928 1.00 94.06 94 LEU A C 1
ATOM 669 O O . LEU A 1 94 ? -9.928 2.206 7.988 1.00 94.06 94 LEU A O 1
ATOM 673 N N . SER A 1 95 ? -10.564 1.045 6.198 1.00 94.19 95 SER A N 1
ATOM 674 C CA . SER A 1 95 ? -11.979 1.013 6.579 1.00 94.19 95 SER A CA 1
ATOM 675 C C . SER A 1 95 ? -12.597 -0.338 6.263 1.00 94.19 95 SER A C 1
ATOM 677 O O . SER A 1 95 ? -12.405 -0.885 5.178 1.00 94.19 95 SER A O 1
ATOM 679 N N . LYS A 1 96 ? -13.342 -0.901 7.224 1.00 91.12 96 LYS A N 1
ATOM 680 C CA . LYS A 1 96 ? -14.016 -2.209 7.094 1.00 91.12 96 LYS A CA 1
ATOM 681 C C . LYS A 1 96 ? -13.068 -3.330 6.626 1.00 91.12 96 LYS A C 1
ATOM 683 O O . LYS A 1 96 ? -13.445 -4.171 5.815 1.00 91.12 96 LYS A O 1
ATOM 688 N N . GLY A 1 97 ? -11.823 -3.308 7.110 1.00 90.31 97 GLY A N 1
ATOM 689 C CA . GLY A 1 97 ? -10.790 -4.283 6.748 1.00 90.31 97 GLY A CA 1
ATOM 690 C C . GLY A 1 97 ? -10.244 -4.143 5.325 1.00 90.31 97 GLY A C 1
ATOM 691 O O . GLY A 1 97 ? -9.577 -5.055 4.857 1.00 90.31 97 GLY A O 1
ATOM 692 N N . LYS A 1 98 ? -10.523 -3.038 4.625 1.00 94.56 98 LYS A N 1
ATOM 693 C CA . LYS A 1 98 ? -9.953 -2.722 3.312 1.00 94.56 98 LYS A CA 1
ATOM 694 C C . LYS A 1 98 ? -9.031 -1.520 3.410 1.00 94.56 98 LYS A C 1
ATOM 696 O O . LYS A 1 98 ? -9.328 -0.574 4.139 1.00 94.56 98 LYS A O 1
ATOM 701 N N . LEU A 1 99 ? -7.953 -1.556 2.642 1.00 94.88 99 LEU A N 1
ATOM 702 C CA . LEU A 1 99 ? -7.017 -0.455 2.488 1.00 94.88 99 LEU A CA 1
ATOM 703 C C . LEU A 1 99 ? -7.323 0.258 1.174 1.00 94.88 99 LEU A C 1
ATOM 705 O O . LEU A 1 99 ? -7.277 -0.351 0.113 1.00 94.88 99 LEU A O 1
ATOM 709 N N . THR A 1 100 ? -7.651 1.538 1.243 1.00 95.50 100 THR A N 1
ATOM 710 C CA . THR A 1 100 ? -7.798 2.398 0.068 1.00 95.50 100 THR A CA 1
ATOM 711 C C . THR A 1 100 ? -6.580 3.298 -0.002 1.00 95.50 100 THR A C 1
A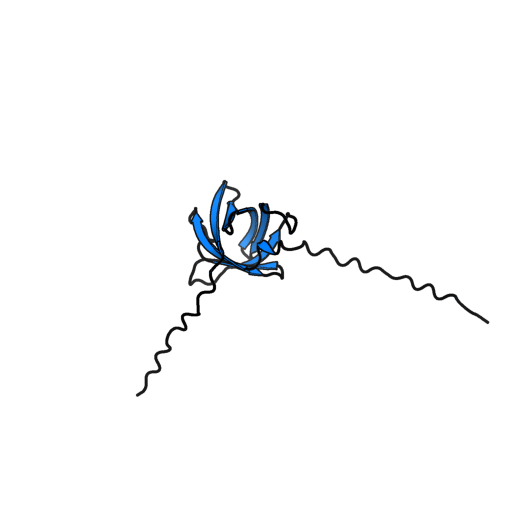TOM 713 O O . THR A 1 100 ? -6.309 4.000 0.967 1.00 95.50 100 THR A O 1
ATOM 716 N N . LEU A 1 101 ? -5.850 3.260 -1.112 1.00 94.50 101 LEU A N 1
ATOM 717 C CA . LEU A 1 101 ? -4.806 4.225 -1.434 1.00 94.50 101 LEU A CA 1
ATOM 718 C C . LEU A 1 101 ? -5.372 5.257 -2.400 1.00 94.50 101 LEU A C 1
ATOM 720 O O . LEU A 1 101 ? -6.001 4.887 -3.390 1.00 94.50 101 LEU A O 1
ATOM 724 N N . THR A 1 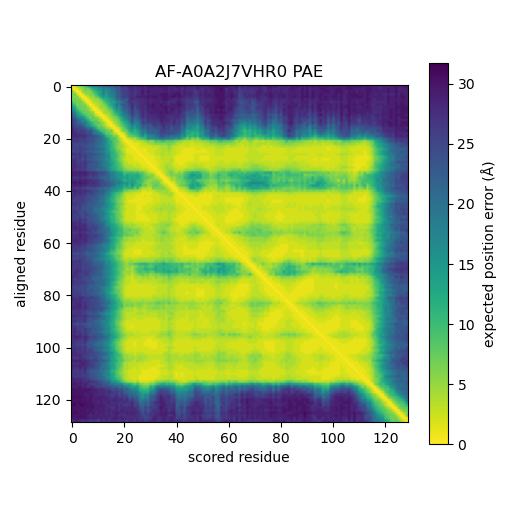102 ? -5.111 6.528 -2.128 1.00 94.25 102 THR A N 1
ATOM 725 C CA . THR A 1 102 ? -5.391 7.635 -3.039 1.00 94.25 102 THR A CA 1
ATOM 726 C C . THR A 1 102 ? -4.059 8.227 -3.481 1.00 94.25 102 THR A C 1
ATOM 728 O O . THR A 1 102 ? -3.265 8.689 -2.653 1.00 94.25 102 THR A O 1
ATOM 731 N N . TYR A 1 103 ? -3.822 8.184 -4.789 1.00 91.56 103 TYR A N 1
ATOM 732 C CA . TYR A 1 103 ? -2.615 8.695 -5.430 1.00 91.56 103 TYR A CA 1
ATOM 733 C C . TYR A 1 103 ? -2.663 10.222 -5.571 1.00 91.56 103 TYR A C 1
ATOM 735 O O . TYR A 1 103 ? -3.717 10.843 -5.432 1.00 91.56 103 TYR A O 1
ATOM 743 N N . ASN A 1 104 ? -1.528 10.832 -5.917 1.00 89.06 104 ASN A N 1
ATOM 744 C CA . ASN A 1 104 ? -1.407 12.288 -6.072 1.00 89.06 104 ASN A CA 1
ATOM 745 C C . ASN A 1 104 ? -2.319 12.892 -7.152 1.00 89.06 104 ASN A C 1
ATOM 747 O O . ASN A 1 104 ? -2.668 14.064 -7.071 1.00 89.06 104 ASN A O 1
ATOM 751 N N . ASP A 1 105 ? -2.730 12.106 -8.147 1.00 89.69 105 ASP A N 1
ATOM 752 C CA . ASP A 1 105 ? -3.702 12.531 -9.162 1.00 89.69 105 ASP A CA 1
ATOM 753 C C . ASP A 1 105 ? -5.166 12.285 -8.757 1.00 89.69 105 ASP A C 1
ATOM 755 O O . ASP A 1 105 ? -6.075 12.422 -9.574 1.00 89.69 105 ASP A O 1
ATOM 759 N N . GLY A 1 106 ? -5.407 11.909 -7.498 1.00 89.81 106 GLY A N 1
ATOM 760 C CA . GLY A 1 106 ? -6.735 11.671 -6.936 1.00 89.81 106 GLY A CA 1
ATOM 761 C C . GLY A 1 106 ? -7.351 10.324 -7.310 1.00 89.81 106 GLY A C 1
ATOM 762 O O . GLY A 1 106 ? -8.409 9.974 -6.779 1.00 89.81 106 GLY A O 1
ATOM 763 N N . SER A 1 107 ? -6.711 9.543 -8.185 1.00 91.94 107 SER A N 1
ATOM 764 C CA . SER A 1 107 ? -7.163 8.183 -8.469 1.00 91.94 107 SER A CA 1
ATOM 765 C C . SE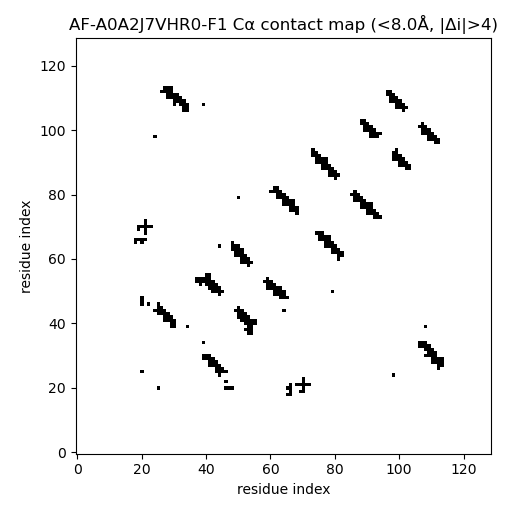R A 1 107 ? -7.013 7.282 -7.242 1.00 91.94 107 SER A C 1
ATOM 767 O O . SER A 1 107 ? -6.191 7.536 -6.359 1.00 91.94 107 SER A O 1
ATOM 769 N N . GLN A 1 108 ? -7.828 6.229 -7.176 1.00 93.69 108 GLN A N 1
ATOM 770 C CA . GLN A 1 108 ? -7.906 5.361 -6.005 1.00 93.69 108 GLN A CA 1
ATOM 771 C C . GLN A 1 108 ? -7.687 3.899 -6.362 1.00 93.69 108 GLN A C 1
ATOM 773 O O . GLN A 1 108 ? -8.143 3.417 -7.401 1.00 93.69 108 GLN A O 1
ATOM 778 N N . GLN A 1 109 ? -7.050 3.193 -5.434 1.00 93.12 109 GLN A N 1
ATOM 779 C CA . GLN A 1 109 ? -6.881 1.752 -5.461 1.00 93.12 109 GLN A CA 1
ATOM 780 C C . GLN A 1 109 ? -7.354 1.145 -4.151 1.00 93.12 109 GLN A C 1
ATOM 782 O O . GLN A 1 109 ? -6.948 1.575 -3.073 1.00 93.12 109 GLN A O 1
ATOM 787 N N . VAL A 1 110 ? -8.195 0.120 -4.239 1.00 94.69 110 VAL A N 1
ATOM 788 C CA . VAL A 1 110 ? -8.720 -0.588 -3.074 1.00 94.69 110 VAL A CA 1
ATOM 789 C C . VAL A 1 110 ? -8.096 -1.969 -3.003 1.00 94.69 110 VAL A C 1
ATOM 791 O O . VAL A 1 110 ? -8.142 -2.747 -3.959 1.00 94.69 110 VAL A O 1
ATOM 794 N N . PHE A 1 111 ? -7.589 -2.289 -1.822 1.00 94.50 111 PHE A N 1
ATOM 795 C CA . PHE A 1 111 ? -7.009 -3.569 -1.485 1.00 94.50 111 PHE A CA 1
ATOM 796 C C . PHE A 1 111 ? -7.790 -4.243 -0.359 1.00 94.50 111 PHE A C 1
ATOM 798 O O . PHE A 1 111 ? -8.254 -3.602 0.590 1.00 94.50 111 PHE A O 1
ATOM 805 N N . ALA A 1 112 ? -7.908 -5.560 -0.449 1.00 94.31 112 ALA A N 1
ATOM 806 C CA . ALA A 1 112 ? -8.364 -6.416 0.635 1.00 94.31 112 ALA A CA 1
ATOM 807 C C . ALA A 1 112 ? -7.182 -7.237 1.167 1.00 94.31 112 ALA A C 1
ATOM 809 O O . ALA A 1 112 ? -6.267 -7.535 0.400 1.00 94.31 112 ALA A O 1
ATOM 810 N N . PRO A 1 113 ? -7.176 -7.631 2.448 1.00 93.94 113 PRO A N 1
ATOM 811 C CA . PRO A 1 113 ? -6.172 -8.545 2.958 1.00 93.94 113 PRO A CA 1
ATOM 812 C C . PRO A 1 113 ? -6.252 -9.845 2.162 1.00 93.94 113 PRO A C 1
ATOM 814 O O . PRO A 1 113 ? -7.334 -10.417 1.982 1.00 93.94 113 PRO A O 1
ATOM 817 N N . GLN A 1 114 ? -5.106 -10.311 1.681 1.00 89.25 114 GLN A N 1
ATOM 818 C CA . GLN A 1 114 ? -5.024 -11.591 1.010 1.00 89.25 114 GLN A CA 1
ATOM 819 C C . GLN A 1 114 ? -5.366 -12.661 2.048 1.00 89.25 114 GLN A C 1
ATOM 821 O O . GLN A 1 114 ? -4.621 -12.885 3.006 1.00 89.25 114 GLN A O 1
ATOM 826 N N . LYS A 1 115 ? -6.516 -13.322 1.880 1.00 73.19 115 LYS A N 1
ATOM 827 C CA . LYS A 1 115 ? -6.816 -14.525 2.662 1.00 73.19 115 LYS A CA 1
ATOM 828 C C . LYS A 1 115 ? -5.672 -15.495 2.410 1.00 73.19 115 LYS A C 1
ATOM 830 O O . LYS A 1 115 ? -5.295 -15.671 1.255 1.00 73.19 115 LYS A 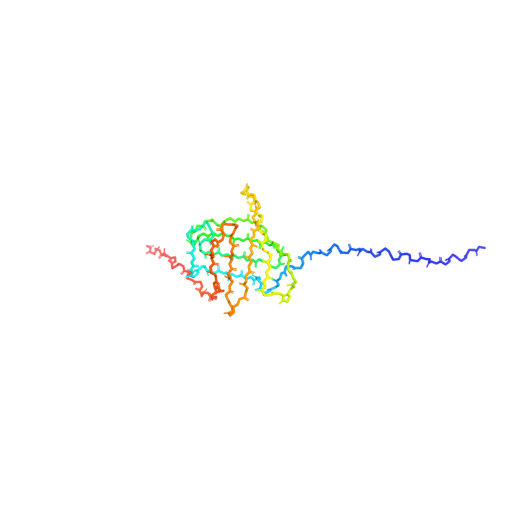O 1
ATOM 835 N N . SER A 1 116 ? -5.118 -16.089 3.465 1.00 53.34 116 SER A N 1
ATOM 836 C CA . SER A 1 116 ? -4.071 -17.105 3.369 1.00 53.34 116 SER A CA 1
ATOM 837 C C . SER A 1 116 ? -4.532 -18.196 2.406 1.00 53.34 116 SER A C 1
ATOM 839 O O . SER A 1 116 ? -5.291 -19.088 2.775 1.00 53.34 116 SER A O 1
ATOM 841 N N . GLN A 1 117 ? -4.156 -18.085 1.136 1.00 42.59 117 GLN A N 1
ATOM 842 C CA . GLN A 1 117 ? -4.514 -19.084 0.154 1.00 42.59 117 GLN A CA 1
ATOM 843 C C . GLN A 1 117 ? -3.622 -20.285 0.475 1.00 42.59 117 GLN A C 1
ATOM 845 O O . GLN A 1 117 ? -2.402 -20.101 0.559 1.00 42.59 117 GLN A O 1
ATOM 850 N N . PRO A 1 118 ? -4.170 -21.496 0.690 1.00 38.72 118 PRO A N 1
ATOM 851 C CA . PRO A 1 118 ? -3.331 -22.681 0.740 1.00 38.72 118 PRO A CA 1
ATOM 852 C C . PRO A 1 118 ? -2.519 -22.688 -0.552 1.00 38.72 118 PRO A C 1
ATOM 854 O O . PRO A 1 118 ? -3.070 -22.459 -1.637 1.00 38.72 118 PRO A O 1
ATOM 857 N N . SER A 1 119 ? -1.202 -22.838 -0.427 1.00 37.47 119 SER A N 1
ATOM 858 C CA . SER A 1 119 ? -0.305 -22.834 -1.571 1.00 37.47 119 SER A CA 1
ATOM 859 C C . SER A 1 119 ? -0.854 -23.815 -2.605 1.00 37.47 119 SER A C 1
ATOM 861 O O . SER A 1 119 ? -0.946 -25.018 -2.364 1.00 37.47 119 SER A O 1
ATOM 863 N N . LYS A 1 120 ? -1.241 -23.322 -3.786 1.00 42.25 120 LYS A N 1
ATOM 864 C CA . LYS A 1 120 ? -1.308 -24.199 -4.953 1.00 42.25 120 LYS A CA 1
ATOM 865 C C . LYS A 1 120 ? 0.139 -24.525 -5.288 1.00 42.25 120 LYS A C 1
ATOM 867 O O . LYS A 1 120 ? 0.747 -23.893 -6.148 1.00 42.25 120 LYS A O 1
ATOM 872 N N . ALA A 1 121 ? 0.703 -25.483 -4.554 1.00 38.66 121 ALA A N 1
ATOM 873 C CA . ALA A 1 121 ? 1.823 -26.259 -5.030 1.00 38.66 121 ALA A CA 1
ATOM 874 C C . ALA A 1 121 ? 1.397 -26.777 -6.403 1.00 38.66 121 ALA A C 1
ATOM 876 O O . ALA A 1 121 ? 0.487 -27.597 -6.527 1.00 38.66 121 ALA A O 1
ATOM 877 N N . LYS A 1 122 ? 1.992 -26.201 -7.446 1.00 35.66 122 LYS A N 1
ATOM 878 C CA . LYS A 1 122 ? 1.968 -26.755 -8.792 1.00 35.66 122 LYS A CA 1
ATOM 879 C C . LYS A 1 122 ? 2.287 -28.248 -8.639 1.00 35.66 122 LYS A C 1
ATOM 881 O O . LYS A 1 122 ? 3.345 -28.539 -8.077 1.00 35.66 122 LYS A O 1
ATOM 886 N N . PRO A 1 123 ? 1.420 -29.192 -9.049 1.00 38.91 123 PRO A N 1
ATOM 887 C CA . PRO A 1 123 ? 1.823 -30.585 -9.067 1.00 38.91 123 PRO A CA 1
ATOM 888 C C . PRO A 1 123 ? 3.010 -30.668 -10.023 1.00 38.91 123 PRO A C 1
ATOM 890 O O . PRO A 1 123 ? 2.881 -30.441 -11.226 1.00 38.91 123 PRO A O 1
ATOM 893 N N . SER A 1 124 ? 4.193 -30.886 -9.451 1.00 41.78 124 SER A N 1
ATOM 894 C CA . SER A 1 124 ? 5.373 -31.276 -10.199 1.00 41.78 124 SER A CA 1
ATOM 895 C C . SER A 1 124 ? 4.997 -32.561 -10.919 1.00 41.78 124 SER A C 1
ATOM 897 O O . SER A 1 124 ? 4.747 -33.587 -10.286 1.00 41.78 124 SER A O 1
ATOM 899 N N . THR A 1 125 ? 4.861 -32.484 -12.238 1.00 44.44 125 THR A N 1
ATOM 900 C CA . THR A 1 125 ? 4.755 -33.650 -13.105 1.00 44.44 125 THR A CA 1
ATOM 901 C C . THR A 1 125 ? 6.055 -34.432 -12.982 1.00 44.44 125 THR A C 1
ATOM 903 O O . THR A 1 125 ? 7.013 -34.193 -13.715 1.00 44.44 125 THR A O 1
ATOM 906 N N . ALA A 1 126 ? 6.097 -35.355 -12.023 1.00 43.00 126 ALA A N 1
ATOM 907 C CA . ALA A 1 126 ? 7.076 -36.422 -11.994 1.00 43.00 126 ALA A CA 1
ATOM 908 C C . ALA A 1 126 ? 6.728 -37.386 -13.134 1.00 43.00 126 ALA A C 1
ATOM 910 O O . ALA A 1 126 ? 5.895 -38.281 -12.994 1.00 43.00 126 ALA A O 1
ATOM 911 N N . THR A 1 127 ? 7.342 -37.156 -14.292 1.00 45.72 127 THR A N 1
ATOM 912 C CA . THR A 1 127 ? 7.384 -38.114 -15.395 1.00 45.72 127 THR A CA 1
ATOM 913 C C . THR A 1 127 ? 8.125 -39.353 -14.908 1.00 45.72 127 THR A C 1
ATOM 915 O O . THR A 1 127 ? 9.345 -39.339 -14.774 1.00 45.72 127 THR A O 1
ATOM 918 N N . LYS A 1 128 ? 7.384 -40.423 -14.624 1.00 42.53 128 LYS A N 1
ATOM 919 C CA . LYS A 1 128 ? 7.946 -41.759 -14.435 1.00 42.53 128 LYS A CA 1
ATOM 920 C C . LYS A 1 128 ? 7.990 -42.424 -15.815 1.00 42.53 128 LYS A C 1
ATOM 922 O O . LYS A 1 128 ? 6.936 -42.703 -16.384 1.00 42.53 128 LYS A O 1
ATOM 927 N N . LYS A 1 129 ? 9.188 -42.606 -16.366 1.00 44.00 129 LYS A N 1
ATOM 928 C CA . LYS A 1 129 ? 9.475 -43.624 -17.383 1.00 44.00 129 LYS A CA 1
ATOM 929 C C . LYS A 1 129 ? 10.346 -44.685 -16.738 1.00 44.00 129 LYS A C 1
ATOM 931 O O . LYS A 1 129 ? 11.194 -44.288 -15.909 1.00 44.00 129 LYS A O 1
#

Solvent-accessible surface area (backbone atoms only — not comparable to full-atom values): 7681 Å² total; per-residue (Å²): 136,89,84,79,83,83,80,79,77,77,77,77,75,77,69,75,79,67,73,56,59,35,65,85,66,43,43,47,29,29,56,76,51,65,62,98,47,78,63,46,30,34,38,38,34,44,87,87,32,41,27,35,37,14,39,79,96,52,87,53,51,52,35,33,45,47,43,80,33,57,60,83,54,49,50,42,39,41,36,39,40,31,74,92,80,44,73,48,70,27,39,37,39,54,54,96,78,26,44,35,39,34,43,91,87,68,51,45,3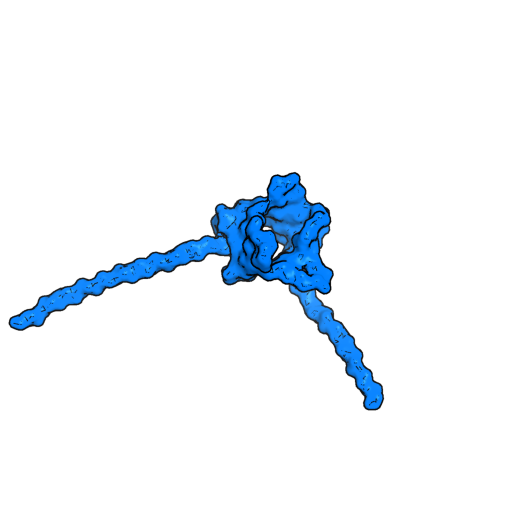9,34,28,34,63,53,69,89,67,77,79,79,70,71,80,76,82,77,79,83,127

Foldseek 3Di:
DDDDPDPPPPPPPPPPPPQQALVLPAAKKAWDDWDDDQQHGIWHAHRVQWIWGGHDPDHTQTWGWHFPDDNVDQKGWIKTQGPPVGIAIWIWGHDPQKIWTQGPVRTIIIIHGPDPDDDPPPPPPPDDD

Sequence (129 aa):
MKSLLKSALLLAFAVPAMAMANPKLVGKWETVSGSDRALTGVMELGADGSAKLGPNGFAPLIGTWTTGSTAESSAGTLTFEMPPHGSVDNTYVLSKGKLTLTYNDGSQQVFAPQKSQPSKAKPSTATKK

Secondary structure (DSSP, 8-state):
----------------------TTT-EEEEEEEE---TT-SEEEE-TTSEEEEE-TTSPPEEEEEEESS-TT-SEEEEEEE-TTS-EEEEEEEEETTEEEEE-TTS-EEEEEE---PPP----------

Nearest PDB structures (foldseek):
  8rth-assembly1_A  TM=5.424E-01  e=4.647E-01  Trypanosoma brucei
  8f3d-assembly1_H  TM=5.054E-01  e=4.717E+00  Leishmania tarentolae
  6ap4-assembly6_K  TM=3.421E-01  e=7.869E-01  Acinetobacter baumannii
  6man-assembly1_A  TM=2.762E-01  e=5.824E+00  Rickettsia bellii RML369-C

pLDDT: mean 77.32, std 20.6, range [35.66, 95.94]